Protein AF-A0AA51GAJ4-F1 (afdb_monomer_lite)

Structure (mmCIF, N/CA/C/O backbone):
data_AF-A0AA51GAJ4-F1
#
_entry.id   AF-A0AA51GAJ4-F1
#
loop_
_atom_site.group_PDB
_atom_site.id
_atom_site.type_symbol
_atom_site.label_atom_id
_atom_site.label_alt_id
_atom_site.label_comp_id
_atom_site.label_asym_id
_atom_site.label_entity_id
_atom_site.label_seq_id
_atom_site.pdbx_PDB_ins_code
_atom_site.Cartn_x
_atom_site.Cartn_y
_atom_site.Cartn_z
_atom_site.occupancy
_atom_site.B_iso_or_equiv
_atom_site.auth_seq_id
_atom_site.auth_comp_id
_atom_site.auth_asym_id
_atom_site.auth_atom_id
_atom_site.pdbx_PDB_model_num
ATOM 1 N N . PHE A 1 1 ? -0.952 4.130 4.696 1.00 88.00 1 PHE A N 1
ATOM 2 C CA . PHE A 1 1 ? -1.470 3.104 5.607 1.00 88.00 1 PHE A CA 1
ATOM 3 C C . PHE A 1 1 ? -2.394 3.712 6.620 1.00 88.00 1 PHE A C 1
ATOM 5 O O . PHE A 1 1 ? -2.021 4.679 7.273 1.00 88.00 1 PHE A O 1
ATOM 12 N N . TYR A 1 2 ? -3.590 3.145 6.706 1.00 90.94 2 TYR A N 1
ATOM 13 C CA . TYR A 1 2 ? -4.545 3.434 7.760 1.00 90.94 2 TYR A CA 1
ATOM 14 C C . TYR A 1 2 ? -4.774 2.150 8.546 1.00 90.94 2 TYR A C 1
ATOM 16 O O . TYR A 1 2 ? -4.939 1.093 7.937 1.00 90.94 2 TYR A O 1
ATOM 24 N N . GLN A 1 3 ? -4.796 2.252 9.867 1.00 90.25 3 GLN A N 1
ATOM 25 C CA . GLN A 1 3 ? -5.227 1.173 10.741 1.00 90.25 3 GLN A CA 1
ATOM 26 C C . GLN A 1 3 ? -6.706 1.343 11.052 1.00 90.25 3 GLN A C 1
ATOM 28 O O . GLN A 1 3 ? -7.164 2.450 11.342 1.00 90.25 3 GLN A O 1
ATOM 33 N N . VAL A 1 4 ? -7.445 0.239 11.009 1.00 92.56 4 VAL A N 1
ATOM 34 C CA . VAL A 1 4 ? -8.862 0.203 11.360 1.00 92.56 4 VAL A CA 1
ATOM 35 C C . VAL A 1 4 ? -9.027 -0.745 12.536 1.00 92.56 4 VAL A C 1
ATOM 37 O O . VAL A 1 4 ? -8.778 -1.940 12.406 1.00 92.56 4 VAL A O 1
ATOM 40 N N . ASN A 1 5 ? -9.455 -0.207 13.675 1.00 92.62 5 ASN A N 1
ATOM 41 C CA . ASN A 1 5 ? -9.821 -0.989 14.850 1.00 92.62 5 ASN A CA 1
ATOM 42 C C . ASN A 1 5 ? -11.345 -0.962 15.007 1.00 92.62 5 ASN A C 1
ATOM 44 O O . ASN A 1 5 ? -11.984 0.068 14.781 1.00 92.62 5 ASN A O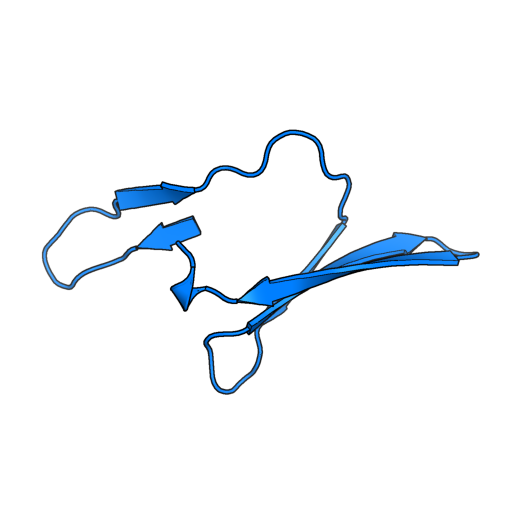 1
ATOM 48 N N . THR A 1 6 ? -11.939 -2.083 15.410 1.00 94.50 6 THR A N 1
ATOM 49 C CA . THR A 1 6 ? -13.392 -2.190 15.589 1.00 94.50 6 THR A CA 1
ATOM 50 C C . THR A 1 6 ? -13.899 -1.148 16.588 1.00 94.50 6 THR A C 1
ATOM 52 O O . THR A 1 6 ? -13.402 -1.059 17.708 1.00 94.50 6 THR A O 1
ATOM 55 N N . GLY A 1 7 ? -14.898 -0.359 16.185 1.00 94.19 7 GLY A N 1
ATOM 56 C CA . GLY A 1 7 ? -15.495 0.680 17.032 1.00 94.19 7 GLY A CA 1
ATOM 57 C C . GLY A 1 7 ? -14.679 1.973 17.149 1.00 94.19 7 GLY A C 1
ATOM 58 O O . GLY A 1 7 ? -15.079 2.865 17.892 1.00 94.19 7 GLY A O 1
ATOM 59 N N . GLN A 1 8 ? -13.568 2.103 16.418 1.00 94.88 8 GLN A N 1
ATOM 60 C CA . GLN A 1 8 ? -12.775 3.330 16.342 1.00 94.88 8 GLN A CA 1
ATOM 61 C C . GLN A 1 8 ? -12.756 3.881 14.915 1.00 94.88 8 GLN A C 1
ATOM 63 O O . GLN A 1 8 ? -12.874 3.141 13.937 1.00 94.88 8 GLN A O 1
ATOM 68 N N . ALA A 1 9 ? -12.594 5.198 14.793 1.00 94.69 9 ALA A N 1
ATOM 69 C CA . ALA A 1 9 ? -12.329 5.809 13.498 1.00 94.69 9 ALA A CA 1
ATOM 70 C C . ALA A 1 9 ? -10.957 5.341 12.966 1.00 94.69 9 ALA A C 1
ATOM 72 O O . ALA A 1 9 ? -10.041 5.137 13.766 1.00 94.69 9 ALA A O 1
ATOM 73 N N . PRO A 1 10 ? -10.787 5.184 11.640 1.00 95.31 10 PRO A N 1
ATOM 74 C CA . PRO A 1 10 ? -9.499 4.828 11.057 1.00 95.31 10 PRO A CA 1
ATOM 75 C C . PRO A 1 10 ? -8.400 5.838 11.405 1.00 95.31 10 P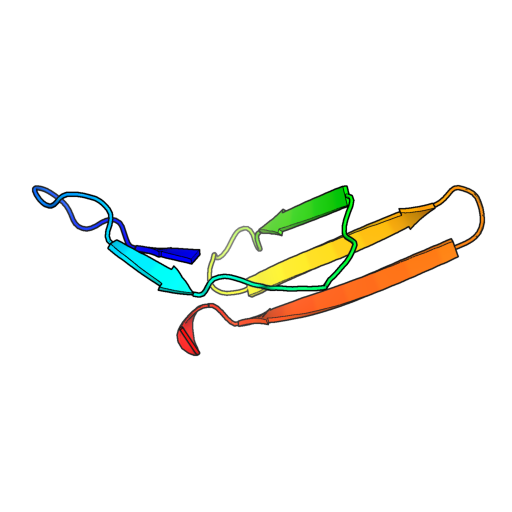RO A C 1
ATOM 77 O O . PRO A 1 10 ? -8.597 7.047 11.274 1.00 95.31 10 PRO A O 1
ATOM 80 N N . THR A 1 11 ? -7.219 5.339 11.764 1.00 94.12 11 THR A N 1
ATOM 81 C CA . THR A 1 11 ? -6.053 6.165 12.109 1.00 94.12 11 THR A CA 1
ATOM 82 C C . THR A 1 11 ? -5.034 6.121 10.981 1.00 94.12 11 THR A C 1
ATOM 84 O O . THR A 1 11 ? -4.690 5.044 10.498 1.00 94.12 11 THR A O 1
ATOM 87 N N . LEU A 1 12 ? -4.528 7.280 10.550 1.00 92.62 12 LEU A N 1
ATOM 88 C CA . LEU A 1 12 ? -3.430 7.349 9.583 1.00 92.62 12 LEU A CA 1
ATOM 89 C C . LEU A 1 12 ? -2.117 6.938 10.265 1.00 92.62 12 LEU A C 1
ATOM 91 O O . LEU A 1 12 ? -1.658 7.637 11.162 1.00 92.62 12 LEU A O 1
ATOM 95 N N . LEU A 1 13 ? -1.504 5.847 9.806 1.00 90.38 13 LEU A N 1
ATOM 96 C CA . LEU A 1 13 ? -0.199 5.379 10.288 1.00 90.38 13 LEU A CA 1
ATOM 97 C C . LEU A 1 13 ? 0.951 5.988 9.482 1.00 90.38 13 LEU A C 1
ATOM 99 O O . LEU A 1 13 ? 1.867 6.608 10.015 1.00 90.38 13 LEU A O 1
ATOM 103 N N . LYS A 1 14 ? 0.886 5.852 8.154 1.00 88.38 14 LYS A N 1
ATOM 104 C CA . LYS A 1 14 ? 1.967 6.263 7.252 1.00 88.38 14 LYS A CA 1
ATOM 105 C C . LYS A 1 14 ? 1.418 6.847 5.967 1.00 88.38 14 LYS A C 1
ATOM 107 O O . LYS A 1 14 ? 0.537 6.262 5.335 1.00 88.38 14 LYS A O 1
ATOM 112 N N . LYS A 1 15 ? 1.995 7.959 5.527 1.00 88.25 15 LYS A N 1
ATOM 113 C CA . LYS A 1 15 ? 1.802 8.501 4.183 1.00 88.25 15 LYS A CA 1
ATOM 114 C C . LYS A 1 15 ? 3.105 8.331 3.408 1.00 88.25 15 LYS A C 1
ATOM 116 O O . LYS A 1 15 ? 4.160 8.725 3.897 1.00 88.25 15 LYS A O 1
ATOM 121 N N . PHE A 1 16 ? 3.028 7.728 2.227 1.00 82.44 16 PHE A N 1
ATOM 122 C CA . PHE A 1 16 ? 4.157 7.692 1.302 1.00 82.44 16 PHE A CA 1
ATOM 123 C C . PHE A 1 16 ? 4.118 8.976 0.498 1.00 82.44 16 PHE A C 1
ATOM 125 O O . PHE A 1 16 ? 3.137 9.258 -0.188 1.00 82.44 16 PHE A O 1
ATOM 132 N N . GLU A 1 17 ? 5.162 9.780 0.629 1.00 77.38 17 GLU A N 1
ATOM 133 C CA . GLU A 1 17 ? 5.347 10.948 -0.211 1.00 77.38 17 GLU A CA 1
ATOM 134 C C . GLU A 1 17 ? 6.460 10.627 -1.209 1.00 77.38 17 GLU A C 1
ATOM 136 O O . GLU A 1 17 ? 7.544 10.217 -0.805 1.00 77.38 17 GLU A O 1
ATOM 141 N N . ARG A 1 18 ? 6.191 10.869 -2.502 1.00 64.19 18 ARG A N 1
ATOM 142 C CA . ARG A 1 18 ? 7.153 10.856 -3.627 1.00 64.19 18 ARG A CA 1
ATOM 143 C C . ARG A 1 18 ? 7.486 9.533 -4.325 1.00 64.19 18 ARG A C 1
ATOM 145 O O . ARG A 1 18 ? 8.471 9.503 -5.058 1.00 64.19 18 ARG A O 1
ATOM 152 N N . THR A 1 19 ? 6.668 8.496 -4.231 1.00 66.12 19 THR A N 1
ATOM 153 C CA . THR A 1 19 ? 6.833 7.320 -5.100 1.00 66.12 19 THR A CA 1
ATOM 154 C C . THR A 1 19 ? 5.714 7.247 -6.141 1.00 66.12 19 THR A C 1
ATOM 156 O O . THR A 1 19 ? 4.529 7.371 -5.837 1.00 66.12 19 THR A O 1
ATOM 159 N N . THR A 1 20 ? 6.107 7.163 -7.416 1.00 80.69 20 THR A N 1
ATOM 160 C CA . THR A 1 20 ? 5.189 6.999 -8.544 1.00 80.69 20 THR A CA 1
ATOM 161 C C . THR A 1 20 ? 4.893 5.516 -8.697 1.00 80.69 20 THR A C 1
ATOM 163 O O . THR A 1 20 ? 5.767 4.744 -9.071 1.00 80.69 20 THR A O 1
ATOM 166 N N . PHE A 1 21 ? 3.662 5.116 -8.401 1.00 88.88 21 PHE A N 1
ATOM 167 C CA . PHE A 1 21 ? 3.153 3.758 -8.591 1.00 88.88 21 PHE A CA 1
ATOM 168 C C . PHE A 1 21 ? 1.722 3.825 -9.110 1.00 88.88 21 PHE A C 1
ATOM 170 O O . PHE A 1 21 ? 0.984 4.763 -8.807 1.00 88.88 21 PHE A O 1
ATOM 177 N N . ASN A 1 22 ? 1.346 2.838 -9.917 1.00 91.38 22 ASN A N 1
ATOM 178 C CA . ASN A 1 22 ? 0.032 2.747 -10.554 1.00 91.38 22 ASN A CA 1
ATOM 179 C C . ASN A 1 22 ? -0.717 1.456 -10.194 1.00 91.38 22 ASN A C 1
ATOM 181 O O . ASN A 1 22 ? -1.914 1.360 -10.455 1.00 91.38 22 ASN A O 1
ATOM 185 N N . HIS A 1 23 ? -0.049 0.507 -9.535 1.00 91.81 23 HIS A N 1
ATOM 186 C CA . HIS A 1 23 ? -0.648 -0.721 -9.034 1.00 91.81 23 HIS A CA 1
ATOM 187 C C . HIS A 1 23 ? -0.233 -1.000 -7.588 1.00 91.81 23 HIS A C 1
ATOM 189 O O . HIS A 1 23 ? 0.881 -0.693 -7.161 1.00 91.81 23 HIS A O 1
ATOM 195 N N . LEU A 1 24 ? -1.149 -1.623 -6.849 1.00 93.81 24 LEU A N 1
ATOM 196 C CA . LEU A 1 24 ? -0.944 -2.096 -5.487 1.00 93.81 24 LEU A CA 1
ATOM 197 C C . LEU A 1 24 ? -1.466 -3.527 -5.391 1.00 93.81 24 LEU A C 1
ATOM 199 O O . LEU A 1 24 ? -2.621 -3.785 -5.731 1.00 93.81 24 LEU A O 1
ATOM 203 N N . PHE A 1 25 ? -0.632 -4.435 -4.891 1.00 94.69 25 PHE A N 1
ATOM 204 C CA . PHE A 1 25 ? -0.993 -5.832 -4.670 1.00 94.69 25 PHE A CA 1
ATOM 205 C C . PHE A 1 25 ? -0.753 -6.209 -3.213 1.00 94.69 25 PHE A C 1
AT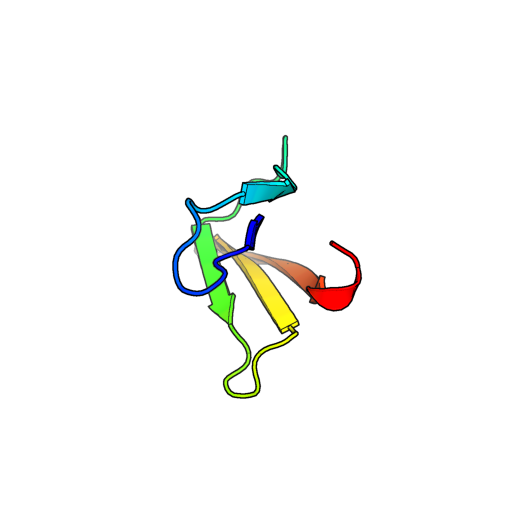OM 207 O O . PHE A 1 25 ? 0.373 -6.128 -2.729 1.00 94.69 25 PHE A O 1
ATOM 214 N N . TRP A 1 26 ? -1.802 -6.640 -2.519 1.00 95.19 26 TRP A N 1
ATOM 215 C CA . TRP A 1 26 ? -1.677 -7.225 -1.187 1.00 95.19 26 TRP A CA 1
ATOM 216 C C . TRP A 1 26 ? -1.331 -8.706 -1.285 1.00 95.19 26 TRP A C 1
ATOM 218 O O . TRP A 1 26 ? -1.904 -9.432 -2.100 1.00 95.19 26 TRP A O 1
ATOM 228 N N . SER A 1 27 ? -0.444 -9.167 -0.408 1.00 95.75 27 SER A N 1
ATOM 229 C CA . SER A 1 27 ? -0.299 -10.592 -0.140 1.00 95.75 27 SER A CA 1
ATOM 230 C C . SER A 1 27 ? -1.637 -11.147 0.371 1.00 95.75 27 SER A C 1
ATOM 232 O O . SER A 1 27 ? -2.228 -10.553 1.279 1.00 95.75 27 SER A O 1
ATOM 234 N N . PRO A 1 28 ? -2.124 -12.289 -0.151 1.00 95.31 28 PRO A N 1
ATOM 235 C CA . PRO A 1 28 ? -3.347 -12.928 0.342 1.00 95.31 28 PRO A CA 1
ATOM 236 C C . PRO A 1 28 ? -3.296 -13.286 1.831 1.00 95.31 28 PRO A C 1
ATOM 238 O O . PRO A 1 28 ? -4.332 -13.360 2.483 1.00 95.31 28 PRO A O 1
ATOM 241 N N . MET A 1 29 ? -2.090 -13.482 2.372 1.00 94.88 29 MET A N 1
ATOM 242 C CA . MET A 1 29 ? -1.864 -13.737 3.797 1.00 94.88 29 MET A CA 1
ATOM 243 C C . MET A 1 29 ? -1.809 -12.447 4.635 1.00 94.88 29 MET A C 1
ATOM 245 O O . MET A 1 29 ? -1.541 -12.507 5.831 1.00 94.88 29 MET A O 1
ATOM 249 N N . GLY A 1 30 ? -2.042 -11.280 4.026 1.00 89.88 30 GLY A N 1
ATOM 250 C CA . GLY A 1 30 ? -1.809 -9.977 4.641 1.00 89.88 30 GLY A CA 1
ATOM 251 C C . GLY A 1 30 ? -0.317 -9.672 4.788 1.00 89.88 30 GLY A C 1
ATOM 252 O O . GLY A 1 30 ? 0.516 -10.274 4.108 1.00 89.88 30 GLY A O 1
ATOM 253 N N . GLN A 1 31 ? 0.002 -8.731 5.681 1.00 91.75 31 GLN A N 1
ATOM 254 C CA . GLN A 1 31 ? 1.346 -8.268 6.062 1.00 91.75 31 GLN A CA 1
ATOM 255 C C . GLN A 1 31 ? 2.189 -7.615 4.957 1.00 91.75 31 GLN A C 1
ATOM 257 O O . GLN A 1 31 ? 2.810 -6.592 5.197 1.00 91.75 31 GLN A O 1
ATOM 262 N N . PHE A 1 32 ? 2.236 -8.169 3.752 1.00 94.81 32 PHE A N 1
ATOM 263 C 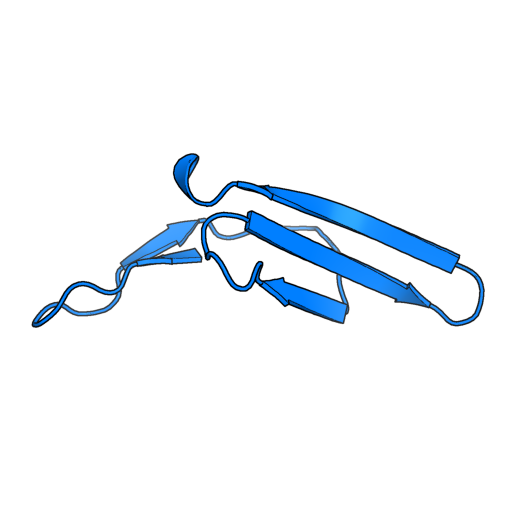CA . PHE A 1 32 ? 3.103 -7.674 2.688 1.00 94.81 32 PHE A CA 1
ATOM 264 C C . PHE A 1 32 ? 2.311 -7.038 1.561 1.00 94.81 32 PHE A C 1
ATOM 266 O O . PHE A 1 32 ? 1.225 -7.501 1.195 1.00 94.81 32 PHE A O 1
ATOM 273 N N . ILE A 1 33 ? 2.892 -5.999 0.972 1.00 93.69 33 ILE A N 1
ATOM 274 C CA . ILE A 1 33 ? 2.348 -5.308 -0.194 1.00 93.69 33 ILE A CA 1
ATOM 275 C C . ILE A 1 33 ? 3.447 -5.104 -1.216 1.00 93.69 33 ILE A C 1
ATOM 277 O O . ILE A 1 33 ? 4.575 -4.758 -0.873 1.00 93.69 33 ILE A O 1
ATOM 281 N N . VAL A 1 34 ? 3.080 -5.250 -2.483 1.00 93.69 34 VAL A N 1
ATOM 282 C CA . VAL A 1 34 ? 3.895 -4.813 -3.609 1.00 93.69 34 VAL A CA 1
ATOM 283 C C . VAL A 1 34 ? 3.278 -3.550 -4.190 1.00 93.69 34 VAL A C 1
ATOM 285 O O . VAL A 1 34 ? 2.140 -3.567 -4.669 1.00 93.69 34 VAL A O 1
ATOM 288 N N . LEU A 1 35 ? 4.033 -2.456 -4.156 1.00 92.06 35 LEU A N 1
ATOM 289 C CA . LEU A 1 35 ? 3.735 -1.264 -4.937 1.00 92.06 35 LEU A CA 1
ATOM 290 C C . LEU A 1 35 ? 4.459 -1.393 -6.268 1.00 92.06 35 LEU A C 1
ATOM 292 O O . LEU A 1 35 ? 5.669 -1.605 -6.313 1.00 92.06 35 LEU A O 1
ATOM 296 N N . ALA A 1 36 ? 3.711 -1.295 -7.356 1.00 91.31 36 ALA A N 1
ATOM 297 C CA . ALA A 1 36 ? 4.252 -1.452 -8.690 1.00 91.31 36 ALA A CA 1
ATOM 298 C C . ALA A 1 36 ? 3.969 -0.210 -9.528 1.00 91.31 36 ALA A C 1
ATOM 300 O O . ALA A 1 36 ? 2.874 0.358 -9.510 1.00 91.31 36 ALA A O 1
ATOM 301 N N . ASN A 1 37 ? 4.977 0.196 -10.286 1.00 90.56 37 ASN A N 1
ATOM 302 C CA . ASN A 1 37 ? 4.838 1.139 -11.377 1.00 90.56 37 ASN A CA 1
ATOM 303 C C . ASN A 1 37 ? 5.088 0.388 -12.674 1.00 90.56 37 ASN A C 1
ATOM 305 O O . ASN A 1 37 ? 6.239 0.165 -13.041 1.00 90.56 37 ASN A O 1
ATOM 309 N N . LEU A 1 38 ? 4.022 -0.066 -13.321 1.00 88.81 38 LEU A N 1
ATOM 310 C CA . LEU A 1 38 ? 4.110 -0.847 -14.548 1.00 88.81 38 LEU A CA 1
ATOM 311 C C . LEU A 1 38 ? 3.883 0.069 -15.750 1.00 88.81 38 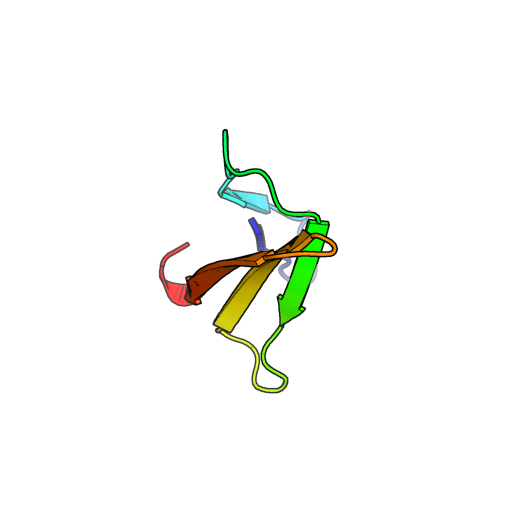LEU A C 1
ATOM 313 O O . LEU A 1 38 ? 2.819 0.667 -15.893 1.00 88.81 38 LEU A O 1
ATOM 317 N N . GLY A 1 39 ? 4.886 0.188 -16.613 1.00 85.88 39 GLY A N 1
ATOM 318 C CA . GLY A 1 39 ? 4.783 0.815 -17.926 1.00 85.88 39 GLY A CA 1
ATOM 319 C C . GLY A 1 39 ? 4.829 -0.224 -19.048 1.00 85.88 39 GLY A C 1
ATOM 320 O O . GLY A 1 39 ? 5.123 -1.397 -18.827 1.00 85.88 39 GLY A O 1
ATOM 321 N N . LEU A 1 40 ? 4.574 0.221 -20.281 1.00 75.00 40 LEU A N 1
ATOM 322 C CA . LEU A 1 40 ? 4.547 -0.646 -21.469 1.00 75.00 40 LEU A CA 1
ATOM 323 C C . LEU A 1 40 ? 5.899 -1.317 -21.780 1.00 75.00 40 LEU A C 1
ATOM 325 O O . LEU A 1 40 ? 5.921 -2.375 -22.400 1.00 75.00 40 LEU A O 1
ATOM 329 N N . THR A 1 41 ? 7.018 -0.714 -21.370 1.00 73.75 41 THR A N 1
ATOM 330 C CA . THR A 1 41 ? 8.382 -1.175 -21.699 1.00 73.75 41 THR A CA 1
ATOM 331 C C . THR A 1 41 ? 9.259 -1.430 -20.473 1.00 73.75 41 THR A C 1
ATOM 333 O O . THR A 1 41 ? 10.456 -1.670 -20.610 1.00 73.75 41 THR A O 1
ATOM 336 N N . GLY A 1 42 ? 8.692 -1.372 -19.269 1.00 76.00 42 GLY A N 1
ATOM 337 C CA . GLY A 1 42 ? 9.438 -1.550 -18.028 1.00 76.00 42 GLY A CA 1
ATOM 338 C C . GLY A 1 42 ? 8.662 -1.055 -16.818 1.00 76.00 42 GLY A C 1
ATOM 339 O O . GLY A 1 42 ? 7.653 -0.364 -16.951 1.00 76.00 42 GLY A O 1
ATOM 340 N N . GLY A 1 43 ? 9.137 -1.413 -15.630 1.00 84.62 43 GLY A N 1
ATOM 341 C CA . GLY A 1 43 ? 8.500 -1.015 -14.388 1.00 84.62 43 GLY A CA 1
ATOM 342 C C . GLY A 1 43 ? 9.405 -1.152 -13.176 1.00 84.62 43 GLY A C 1
ATOM 343 O O . GLY A 1 43 ? 10.469 -1.765 -13.245 1.00 84.62 43 GLY A O 1
ATOM 344 N N . ALA A 1 44 ? 8.964 -0.562 -12.071 1.00 88.94 44 ALA A N 1
ATOM 345 C CA . ALA A 1 44 ? 9.613 -0.652 -10.770 1.00 88.94 44 ALA A CA 1
ATOM 346 C C . ALA A 1 44 ? 8.682 -1.353 -9.779 1.00 88.94 44 ALA A C 1
ATOM 348 O O . ALA A 1 44 ? 7.467 -1.145 -9.819 1.00 88.94 44 ALA A O 1
ATOM 349 N N . LEU A 1 45 ? 9.261 -2.173 -8.904 1.00 91.75 45 LEU A N 1
ATOM 350 C CA . LEU A 1 45 ? 8.560 -2.858 -7.823 1.00 91.75 45 LEU A CA 1
ATOM 351 C C . LEU A 1 45 ? 9.187 -2.454 -6.492 1.00 91.75 45 LEU A C 1
ATOM 353 O O . LEU A 1 45 ? 10.410 -2.457 -6.355 1.00 91.75 45 LEU A O 1
ATOM 357 N N . GLU A 1 46 ? 8.343 -2.150 -5.519 1.00 91.25 46 GLU A N 1
ATOM 358 C CA . GLU A 1 46 ? 8.721 -1.883 -4.138 1.00 91.25 46 GLU A CA 1
ATOM 359 C C . GLU A 1 46 ? 7.947 -2.838 -3.229 1.00 91.25 46 GLU A C 1
ATOM 361 O O . GLU A 1 46 ? 6.740 -3.031 -3.393 1.00 91.25 46 GLU A O 1
ATOM 366 N N . PHE A 1 47 ? 8.654 -3.458 -2.288 1.00 91.94 47 PHE A N 1
ATOM 367 C CA . PHE A 1 47 ? 8.100 -4.434 -1.356 1.00 91.94 47 PHE A CA 1
ATOM 368 C C . PHE A 1 47 ? 8.021 -3.797 0.025 1.00 91.94 47 PHE A C 1
ATOM 370 O O . PHE A 1 47 ? 9.026 -3.305 0.534 1.00 91.94 47 PHE A O 1
ATOM 377 N N . LEU A 1 48 ? 6.833 -3.811 0.620 1.00 91.38 48 LEU A N 1
ATOM 378 C CA . LEU A 1 48 ? 6.564 -3.231 1.930 1.00 91.38 48 LEU A CA 1
ATOM 379 C C . LEU A 1 48 ? 6.093 -4.313 2.902 1.00 91.38 48 LEU A C 1
ATOM 381 O O . LEU A 1 48 ? 5.223 -5.111 2.547 1.00 91.38 48 LEU A O 1
ATOM 385 N N . ASP A 1 49 ? 6.628 -4.294 4.123 1.00 92.19 49 ASP A N 1
ATOM 386 C CA . ASP A 1 49 ? 6.072 -4.998 5.283 1.00 92.19 49 ASP A CA 1
ATOM 387 C C . ASP A 1 49 ? 5.204 -4.016 6.079 1.00 92.19 49 ASP A C 1
ATOM 389 O O . ASP A 1 49 ? 5.639 -2.917 6.418 1.00 92.19 49 ASP A O 1
ATOM 393 N N . THR A 1 50 ? 3.952 -4.376 6.349 1.00 89.12 50 THR A N 1
ATOM 394 C CA . THR A 1 50 ? 3.028 -3.527 7.097 1.00 89.12 50 THR A CA 1
ATOM 395 C C . THR A 1 50 ? 3.241 -3.559 8.601 1.00 89.12 50 THR A C 1
ATOM 397 O O . THR A 1 50 ? 2.682 -2.704 9.274 1.00 89.12 50 THR A O 1
ATOM 400 N N . ASN A 1 51 ? 4.013 -4.510 9.135 1.00 87.44 51 ASN A N 1
ATOM 401 C CA . ASN A 1 51 ? 4.364 -4.528 10.558 1.00 87.44 51 ASN A CA 1
ATOM 402 C C . ASN A 1 51 ? 5.362 -3.423 10.939 1.00 87.44 51 ASN A C 1
ATOM 404 O O . ASN A 1 51 ? 5.488 -3.110 12.120 1.00 87.44 51 ASN A O 1
ATOM 408 N N . ASP A 1 52 ? 6.042 -2.818 9.961 1.00 80.75 52 ASP A N 1
ATOM 409 C CA . ASP A 1 52 ? 6.943 -1.681 10.180 1.00 80.75 52 ASP A CA 1
ATOM 410 C C . ASP A 1 52 ? 6.198 -0.333 10.347 1.00 80.75 52 ASP A C 1
ATOM 412 O O . ASP A 1 52 ? 6.849 0.709 10.489 1.00 80.75 52 ASP A O 1
ATOM 416 N N . PHE A 1 53 ? 4.854 -0.312 10.306 1.00 77.88 53 PHE A N 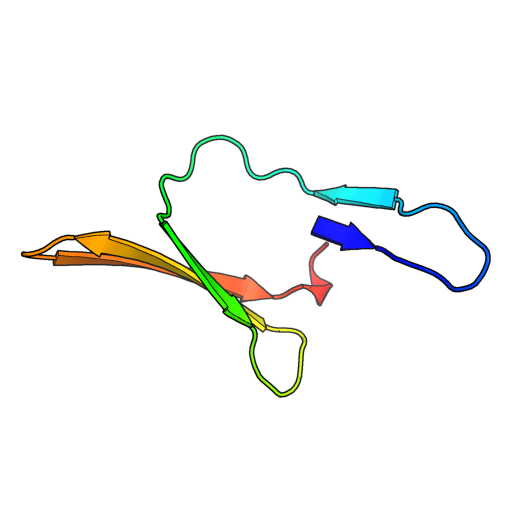1
ATOM 417 C CA . PHE A 1 53 ? 4.034 0.913 10.318 1.00 77.88 53 PHE A CA 1
ATOM 418 C C . PHE A 1 53 ? 3.012 0.989 11.449 1.00 77.88 53 PHE A C 1
ATOM 420 O O . PHE A 1 53 ? 2.432 -0.052 11.821 1.00 77.88 53 PHE A O 1
#

Sequence (53 aa):
FYQVNTGQAPTLLKKFERTTFNHLFWSPMGQFIVLANLGLTGGALEFLDTNDF

InterPro domains:
  IPR011400 Eukaryotic translation initiation factor 3 subunit B [PTHR14068] (1-52)
  IPR013979 Translation initiation factor, beta propellor-like domain [PF08662] (11-52)

Organism: NCBI:txid2839177

Secondary structure (DSSP, 8-state):
-EE--TTS--EE-----S---SEEEE-TTSSEEEEEEEETTEEEEEEEEGGG-

pLDDT: mean 88.65, std 7.28, range [64.19, 95.75]

Foldseek 3Di:
DWDDDPPDDIHDDDDDPDDDFDDKDADPVGQKIWGKRDDPVDIDIDIDGPVVD

Radius of gyration: 13.21 Å; chains: 1; bounding box: 25×25×39 Å